Protein AF-A0A5B2Z959-F1 (afdb_monomer_lite)

pLDDT: mean 81.0, std 11.07, range [46.81, 93.69]

Radius of gyration: 18.74 Å; chains: 1; bounding box: 35×23×64 Å

Sequence (118 aa):
MLNGLTWALPFVFIPFFHKYYPFLLLTGLSLGNISTFIFLKKYSKIYSIEQVITGSLVLSSLFFILIYYNYTDNYELILFLTRVMISISYGIGGLVGYFKNSDLTTSSGLHTERNKLS

Structure (mmCIF, N/CA/C/O backbone):
data_AF-A0A5B2Z959-F1
#
_entry.id   AF-A0A5B2Z959-F1
#
loop_
_atom_site.group_PDB
_atom_site.id
_atom_site.type_symbol
_atom_site.label_atom_id
_atom_site.label_alt_id
_atom_site.label_comp_id
_atom_site.label_asym_id
_atom_site.label_entity_id
_atom_site.label_seq_id
_atom_site.pdbx_PDB_ins_code
_atom_site.Cartn_x
_atom_site.Cartn_y
_atom_site.Cartn_z
_atom_site.occupancy
_atom_site.B_iso_or_equiv
_atom_site.auth_seq_id
_atom_site.auth_comp_id
_atom_site.auth_asym_id
_atom_site.auth_atom_id
_atom_site.pdbx_PDB_model_num
ATOM 1 N N . MET A 1 1 ? -17.799 -9.433 0.531 1.00 46.81 1 MET A N 1
ATOM 2 C CA . MET A 1 1 ? -17.321 -9.601 -0.861 1.00 46.81 1 MET A CA 1
ATOM 3 C C . MET A 1 1 ? -16.496 -8.415 -1.358 1.00 46.81 1 MET A C 1
ATOM 5 O O . MET A 1 1 ? -15.386 -8.663 -1.801 1.00 46.81 1 MET A O 1
ATOM 9 N N . LEU A 1 2 ? -16.944 -7.154 -1.217 1.00 58.31 2 LEU A N 1
ATOM 10 C CA . LEU A 1 2 ? -16.179 -5.987 -1.708 1.00 58.31 2 LEU A CA 1
ATOM 11 C C . LEU A 1 2 ? -14.726 -5.923 -1.203 1.00 58.31 2 LEU A C 1
ATOM 13 O O . LEU A 1 2 ? -13.833 -5.680 -2.004 1.00 58.31 2 LEU A O 1
ATOM 17 N N . ASN A 1 3 ? -14.501 -6.200 0.090 1.00 61.66 3 ASN A N 1
ATOM 18 C CA . ASN A 1 3 ? -13.185 -6.090 0.729 1.00 61.66 3 ASN A CA 1
ATOM 19 C C . ASN A 1 3 ? -12.159 -7.091 0.169 1.00 61.66 3 ASN A C 1
ATOM 21 O O . ASN A 1 3 ? -11.001 -6.754 -0.023 1.00 61.66 3 ASN A O 1
ATOM 25 N N . GLY A 1 4 ? -12.616 -8.310 -0.145 1.00 59.44 4 GLY A N 1
ATOM 26 C CA . GLY A 1 4 ? -11.788 -9.375 -0.711 1.00 59.44 4 GLY A CA 1
ATOM 27 C C . GLY A 1 4 ? -11.409 -9.132 -2.173 1.00 59.44 4 GLY A C 1
ATOM 28 O O . GLY A 1 4 ? -10.345 -9.546 -2.612 1.00 59.44 4 GLY A O 1
ATOM 29 N N . LEU A 1 5 ? -12.256 -8.419 -2.916 1.00 64.69 5 LEU A N 1
ATOM 30 C CA . LEU A 1 5 ? -11.993 -8.097 -4.313 1.00 64.69 5 LEU A CA 1
ATOM 31 C C . LEU A 1 5 ? -11.043 -6.899 -4.439 1.00 64.69 5 LEU A C 1
ATOM 33 O O . LEU A 1 5 ? -10.137 -6.931 -5.254 1.00 64.69 5 LEU A O 1
ATOM 37 N N . THR A 1 6 ? -11.191 -5.869 -3.602 1.00 69.31 6 THR A N 1
ATOM 38 C CA . THR A 1 6 ? -10.409 -4.619 -3.714 1.00 69.31 6 THR A CA 1
ATOM 39 C C . THR A 1 6 ? -8.917 -4.791 -3.445 1.00 69.31 6 THR A C 1
ATOM 41 O O . THR A 1 6 ? -8.118 -4.107 -4.076 1.00 69.31 6 THR A O 1
ATOM 44 N N . TRP A 1 7 ? -8.529 -5.706 -2.554 1.00 69.8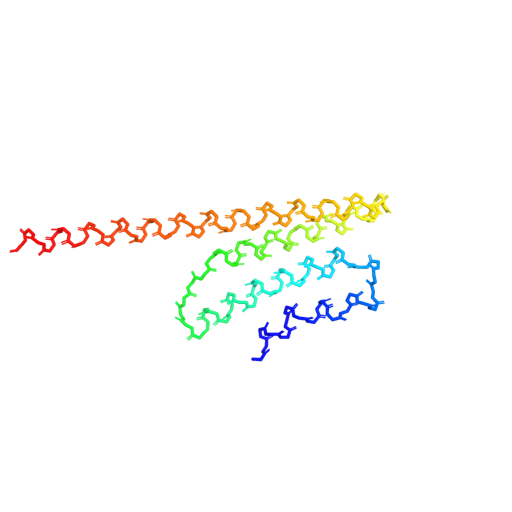1 7 TRP A N 1
ATOM 45 C CA . TRP A 1 7 ? -7.115 -6.024 -2.329 1.00 69.81 7 TRP A CA 1
ATOM 46 C C . TRP A 1 7 ? -6.584 -7.104 -3.282 1.00 69.81 7 TRP A C 1
ATOM 48 O O . TRP A 1 7 ? -5.427 -7.025 -3.669 1.00 69.81 7 TRP A O 1
ATOM 58 N N . ALA A 1 8 ? -7.400 -8.081 -3.705 1.00 76.06 8 ALA A N 1
ATOM 59 C CA . ALA A 1 8 ? -6.945 -9.186 -4.555 1.00 76.06 8 ALA A CA 1
ATOM 60 C C . ALA A 1 8 ? -6.855 -8.812 -6.041 1.00 76.06 8 ALA A C 1
ATOM 62 O O . ALA A 1 8 ? -6.007 -9.347 -6.752 1.00 76.06 8 ALA A O 1
ATOM 63 N N . LEU A 1 9 ? -7.694 -7.882 -6.515 1.00 79.75 9 LEU A N 1
ATOM 64 C CA . LEU A 1 9 ? -7.743 -7.488 -7.926 1.00 79.75 9 LEU A CA 1
ATOM 65 C C . LEU A 1 9 ? -6.372 -7.014 -8.447 1.00 79.75 9 LEU A C 1
ATOM 67 O O . LEU A 1 9 ? -5.932 -7.530 -9.472 1.00 79.75 9 LEU A O 1
ATOM 71 N N . PRO A 1 10 ? -5.641 -6.116 -7.755 1.00 79.06 10 PRO A N 1
ATOM 72 C CA . PRO A 1 10 ? -4.332 -5.664 -8.226 1.00 79.06 10 PRO A CA 1
ATOM 73 C C . PRO A 1 10 ? -3.286 -6.787 -8.251 1.00 79.06 10 PRO A C 1
ATOM 75 O O . PRO A 1 10 ? -2.454 -6.816 -9.154 1.00 79.06 10 PRO A O 1
ATOM 78 N N . PHE A 1 11 ? -3.359 -7.752 -7.325 1.00 79.25 11 PHE A N 1
ATOM 79 C CA . PHE A 1 11 ? -2.451 -8.906 -7.303 1.00 79.25 11 PHE A CA 1
ATOM 80 C C . PHE A 1 11 ? -2.730 -9.903 -8.435 1.00 79.25 11 PHE A C 1
ATOM 82 O O . PHE A 1 11 ? -1.793 -10.473 -8.986 1.00 79.25 11 PHE A O 1
ATOM 89 N N . VAL A 1 12 ? -3.994 -10.075 -8.837 1.00 83.25 12 VAL A N 1
ATOM 90 C CA . VAL A 1 12 ? -4.378 -10.931 -9.977 1.00 83.25 12 VAL A CA 1
ATOM 91 C C . VAL A 1 12 ? -3.803 -10.404 -11.294 1.00 83.25 12 VAL A C 1
ATOM 93 O O . VAL A 1 12 ? -3.492 -11.191 -12.184 1.00 83.25 12 VAL A O 1
ATOM 96 N N . PHE A 1 13 ? -3.609 -9.089 -11.418 1.00 81.06 13 PHE A N 1
ATOM 97 C CA . PHE A 1 13 ? -3.030 -8.478 -12.617 1.00 81.06 13 PHE A CA 1
ATOM 98 C C . PHE A 1 13 ? -1.502 -8.591 -12.708 1.00 81.06 13 PHE A C 1
ATOM 100 O O . PHE A 1 13 ? -0.956 -8.442 -13.799 1.00 81.06 13 PHE A O 1
ATOM 107 N N . ILE A 1 14 ? -0.801 -8.903 -11.614 1.00 81.12 14 ILE A N 1
ATOM 108 C CA . ILE A 1 14 ? 0.666 -9.040 -11.593 1.00 81.12 14 ILE A CA 1
ATOM 109 C C . ILE A 1 14 ? 1.212 -10.028 -12.639 1.00 81.12 14 ILE A C 1
ATOM 111 O O . ILE A 1 14 ? 2.107 -9.621 -13.382 1.00 81.12 14 ILE A O 1
ATOM 115 N N . PRO A 1 15 ? 0.708 -11.275 -12.760 1.00 79.62 15 PRO A N 1
ATOM 116 C CA . PRO A 1 15 ? 1.218 -12.226 -13.755 1.00 79.62 15 PRO A CA 1
ATOM 117 C C . PRO A 1 15 ? 0.997 -11.778 -15.207 1.00 79.62 15 PRO A C 1
ATOM 119 O O . PRO A 1 15 ? 1.670 -12.267 -16.110 1.00 79.62 15 PRO A O 1
ATOM 122 N N . PHE A 1 16 ? 0.077 -10.842 -15.450 1.00 82.81 16 PHE A N 1
ATOM 123 C CA . PHE A 1 16 ? -0.170 -10.284 -16.781 1.00 82.81 16 PHE A CA 1
ATOM 124 C C . PHE A 1 16 ? 0.665 -9.021 -17.045 1.00 82.81 16 PHE A C 1
ATOM 126 O O . PHE A 1 16 ? 1.014 -8.735 -18.187 1.00 82.81 16 PHE A O 1
ATOM 133 N N . PHE A 1 17 ? 1.027 -8.280 -15.994 1.00 81.50 17 PHE A N 1
ATOM 134 C CA . PHE A 1 17 ? 1.636 -6.952 -16.073 1.00 81.50 17 PHE A CA 1
ATOM 135 C C . PHE A 1 17 ? 2.870 -6.822 -15.169 1.00 81.50 17 PHE A C 1
ATOM 137 O O . PHE A 1 17 ? 2.934 -5.963 -14.289 1.00 81.50 17 PHE A O 1
ATOM 144 N N . HIS A 1 18 ? 3.894 -7.640 -15.429 1.00 77.69 18 HIS A N 1
ATOM 145 C CA . HIS A 1 18 ? 5.134 -7.687 -14.640 1.00 77.69 18 HIS A CA 1
ATOM 146 C C . HIS A 1 18 ? 5.810 -6.317 -14.453 1.00 77.69 18 HIS A C 1
ATOM 148 O O . HIS A 1 18 ? 6.274 -6.007 -13.360 1.00 77.69 18 HIS A O 1
ATOM 154 N N . LYS A 1 19 ? 5.813 -5.462 -15.487 1.00 80.94 19 LYS A N 1
ATOM 155 C CA . LYS A 1 19 ? 6.398 -4.107 -15.435 1.00 80.94 19 LYS A CA 1
ATOM 156 C C . LYS A 1 19 ? 5.697 -3.190 -14.424 1.00 80.94 19 LYS A C 1
ATOM 158 O O . LYS A 1 19 ? 6.316 -2.284 -13.876 1.00 80.94 19 LYS A O 1
ATOM 163 N N . TYR A 1 20 ? 4.415 -3.428 -14.156 1.00 83.31 20 TYR A N 1
ATOM 164 C CA . TYR A 1 20 ? 3.619 -2.608 -13.245 1.00 83.31 20 TYR A CA 1
ATOM 165 C C . TYR A 1 20 ? 3.561 -3.166 -11.823 1.00 83.31 20 TYR A C 1
ATOM 167 O O . TYR A 1 20 ? 2.834 -2.628 -10.991 1.00 83.31 20 TYR A O 1
ATOM 175 N N . TYR A 1 21 ? 4.349 -4.202 -11.521 1.00 86.19 21 TYR A N 1
ATOM 176 C CA . TYR A 1 21 ? 4.417 -4.827 -10.203 1.00 86.19 21 TYR A CA 1
ATOM 177 C C . TYR A 1 21 ? 4.489 -3.831 -9.029 1.00 86.19 21 TYR A C 1
ATOM 179 O O . TYR A 1 21 ? 3.620 -3.916 -8.161 1.00 86.19 21 TYR A O 1
ATOM 187 N N . PRO A 1 22 ? 5.441 -2.870 -8.968 1.00 85.88 22 PRO A N 1
ATOM 188 C CA . PRO A 1 22 ? 5.536 -1.962 -7.822 1.00 85.88 22 PRO A CA 1
ATOM 189 C C . PRO A 1 22 ? 4.273 -1.109 -7.643 1.00 85.88 22 PRO A C 1
ATOM 191 O O . PRO A 1 22 ? 3.815 -0.914 -6.519 1.00 85.88 22 PRO A O 1
ATOM 194 N N . PHE A 1 23 ? 3.659 -0.672 -8.744 1.00 88.12 23 PHE A N 1
ATOM 195 C CA . PHE A 1 23 ? 2.435 0.128 -8.719 1.00 88.12 23 PHE A CA 1
ATOM 196 C C . PHE A 1 23 ? 1.226 -0.697 -8.288 1.00 88.12 23 PHE A C 1
ATOM 198 O O . PHE A 1 23 ? 0.511 -0.295 -7.377 1.00 88.12 23 PHE A O 1
ATOM 205 N N . LEU A 1 24 ? 1.030 -1.876 -8.887 1.00 87.44 24 LEU A N 1
ATOM 206 C CA . LEU A 1 24 ? -0.053 -2.795 -8.529 1.00 87.44 24 LEU A CA 1
ATOM 207 C C . LEU A 1 24 ? 0.030 -3.207 -7.058 1.00 87.44 24 LEU A C 1
ATOM 209 O O . LEU A 1 24 ? -0.994 -3.290 -6.381 1.00 87.44 24 LEU A O 1
ATOM 213 N N . LEU A 1 25 ? 1.246 -3.401 -6.550 1.00 88.94 25 LEU A N 1
ATOM 214 C CA . LEU A 1 25 ? 1.497 -3.759 -5.162 1.00 88.94 25 LEU A CA 1
ATOM 215 C C . LEU A 1 25 ? 1.140 -2.610 -4.205 1.00 88.94 25 LEU A C 1
ATOM 217 O O . LEU A 1 25 ? 0.400 -2.826 -3.247 1.00 88.94 25 LEU A O 1
ATOM 221 N N . LEU A 1 26 ? 1.586 -1.380 -4.481 1.00 88.38 26 LEU A N 1
ATOM 222 C CA . LEU A 1 26 ? 1.217 -0.189 -3.699 1.00 88.38 26 LEU A CA 1
ATOM 223 C C . LEU A 1 26 ? -0.295 0.080 -3.741 1.00 88.38 26 LEU A C 1
ATOM 225 O O . LEU A 1 26 ? -0.914 0.343 -2.709 1.00 88.38 26 LEU A O 1
ATOM 229 N N . THR A 1 27 ? -0.907 -0.031 -4.920 1.00 89.19 27 THR A N 1
ATOM 230 C CA . THR A 1 27 ? -2.350 0.140 -5.111 1.00 89.19 27 THR A CA 1
ATOM 231 C C . THR A 1 27 ? -3.141 -0.908 -4.331 1.00 89.19 27 THR A C 1
ATOM 233 O O . THR A 1 27 ? -4.067 -0.544 -3.609 1.00 89.19 27 THR A O 1
ATOM 236 N N . GLY A 1 28 ? -2.759 -2.186 -4.413 1.00 88.31 28 GLY A N 1
ATOM 237 C CA . GLY A 1 28 ? -3.404 -3.275 -3.674 1.00 88.31 28 GLY A CA 1
ATOM 238 C C . GLY A 1 28 ? -3.301 -3.117 -2.162 1.00 88.31 28 GLY A C 1
ATOM 239 O O . GLY A 1 28 ? -4.307 -3.253 -1.467 1.00 88.31 28 GLY A O 1
ATOM 240 N N . LEU A 1 29 ? -2.122 -2.755 -1.651 1.00 89.44 29 LEU A N 1
ATOM 241 C CA . LEU A 1 29 ? -1.921 -2.509 -0.219 1.00 89.44 29 LEU A CA 1
ATOM 242 C C . LEU A 1 29 ? -2.734 -1.307 0.277 1.00 89.44 29 LEU A C 1
ATOM 244 O O . LEU A 1 29 ? -3.396 -1.393 1.312 1.00 89.44 29 LEU A O 1
ATOM 248 N N . SER A 1 30 ? -2.732 -0.196 -0.463 1.00 89.81 30 SER A N 1
ATOM 249 C CA . SER A 1 30 ? -3.500 0.991 -0.078 1.00 89.81 30 SER A CA 1
ATOM 250 C C . SER A 1 30 ? -5.009 0.725 -0.094 1.00 89.81 30 SER A C 1
ATOM 252 O O . SER A 1 30 ? -5.680 0.929 0.922 1.00 89.81 30 SER A O 1
ATOM 254 N N . LEU A 1 31 ? -5.540 0.202 -1.207 1.00 87.81 31 LEU A N 1
ATOM 255 C CA . LEU A 1 31 ? -6.961 -0.133 -1.342 1.00 87.81 31 LEU A CA 1
ATOM 256 C C . LEU A 1 31 ? -7.394 -1.178 -0.316 1.00 87.81 31 LEU A C 1
ATOM 258 O O . LEU A 1 31 ? -8.471 -1.041 0.261 1.00 87.81 31 LEU A O 1
ATOM 262 N N . GLY A 1 32 ? -6.563 -2.188 -0.055 1.00 87.88 32 GLY A N 1
ATOM 263 C CA . GLY A 1 32 ? -6.839 -3.217 0.940 1.00 87.88 3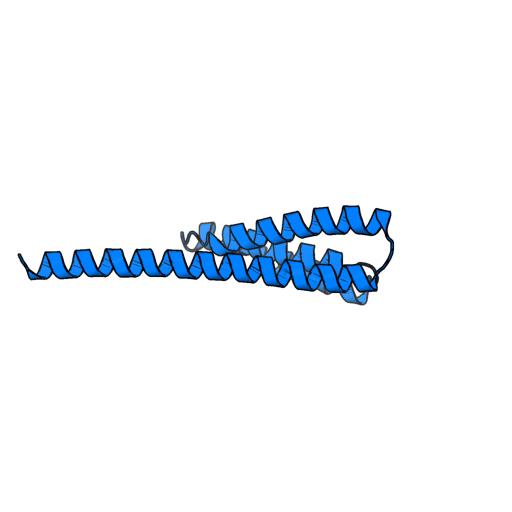2 GLY A CA 1
ATOM 264 C C . GLY A 1 32 ? -6.970 -2.653 2.353 1.00 87.88 32 GLY A C 1
ATOM 265 O O . GLY A 1 32 ? -7.946 -2.959 3.042 1.00 87.88 32 GLY A O 1
ATOM 266 N N . ASN A 1 33 ? -6.054 -1.775 2.768 1.00 88.56 33 ASN A N 1
ATOM 267 C CA . ASN A 1 33 ? -6.098 -1.159 4.097 1.00 88.56 33 ASN A CA 1
ATOM 268 C C . ASN A 1 33 ? -7.290 -0.194 4.241 1.00 88.56 33 ASN A C 1
ATOM 270 O O . ASN A 1 33 ? -8.024 -0.248 5.230 1.00 88.56 33 ASN A O 1
ATOM 274 N N . ILE A 1 34 ? -7.553 0.643 3.230 1.00 85.81 34 ILE A N 1
ATOM 275 C CA . ILE A 1 34 ? -8.695 1.576 3.235 1.00 85.81 34 ILE A CA 1
ATOM 276 C C . ILE A 1 34 ? -10.021 0.810 3.226 1.00 85.81 34 ILE A C 1
ATOM 278 O O . ILE A 1 34 ? -10.932 1.118 3.999 1.00 85.81 34 ILE A O 1
ATOM 282 N N . SER A 1 35 ? -10.141 -0.215 2.384 1.00 84.56 35 SER A N 1
ATOM 283 C CA . SER A 1 35 ? -11.348 -1.034 2.319 1.00 84.56 35 SER A CA 1
ATOM 284 C C . SER A 1 35 ? -11.563 -1.812 3.621 1.00 84.56 35 SER A C 1
ATOM 286 O O . SER A 1 35 ? -12.694 -1.893 4.108 1.00 84.56 35 SER A O 1
ATOM 288 N N . THR A 1 36 ? -10.490 -2.297 4.255 1.00 85.50 36 THR A N 1
ATOM 289 C CA . THR A 1 36 ? -10.561 -2.951 5.569 1.00 85.50 36 THR A CA 1
ATOM 290 C C . THR A 1 36 ? -11.0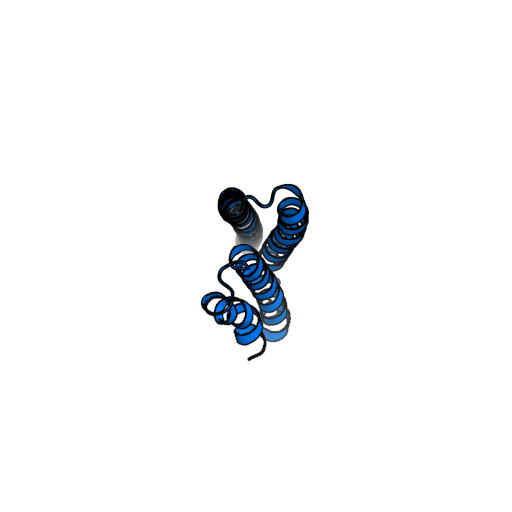34 -1.988 6.644 1.00 85.50 36 THR A C 1
ATOM 292 O O . THR A 1 36 ? -11.907 -2.347 7.432 1.00 85.50 36 THR A O 1
ATOM 295 N N . PHE A 1 37 ? -10.563 -0.740 6.638 1.00 84.75 37 PHE A N 1
ATOM 296 C CA . PHE A 1 37 ? -11.103 0.285 7.526 1.00 84.75 37 PHE A CA 1
ATOM 297 C C . PHE A 1 37 ? -12.602 0.517 7.306 1.00 84.75 37 PHE A C 1
ATOM 299 O O . PHE A 1 37 ? -13.367 0.516 8.270 1.00 84.75 37 PHE A O 1
ATOM 306 N N . ILE A 1 38 ? -13.046 0.686 6.054 1.00 81.94 38 ILE A N 1
ATOM 307 C CA . ILE A 1 38 ? -14.470 0.884 5.735 1.00 81.94 38 ILE A CA 1
ATOM 308 C C . ILE A 1 38 ? -15.291 -0.318 6.214 1.00 81.94 38 ILE A C 1
ATOM 310 O O . ILE A 1 38 ? -16.371 -0.143 6.780 1.00 81.94 38 ILE A O 1
ATOM 314 N N . PHE A 1 39 ? -14.773 -1.531 6.026 1.00 83.44 39 PHE A N 1
ATOM 315 C CA . PHE A 1 39 ? -15.408 -2.763 6.473 1.00 83.44 39 PHE A CA 1
ATOM 316 C C . PHE A 1 39 ? -15.522 -2.822 8.003 1.00 83.44 39 PHE A C 1
ATOM 318 O O . PHE A 1 39 ? -16.626 -2.967 8.523 1.00 83.44 39 PHE A O 1
ATOM 325 N N . LEU A 1 40 ? -14.423 -2.636 8.736 1.00 82.62 40 LEU A N 1
ATOM 326 C CA . LEU A 1 40 ? -14.412 -2.664 10.204 1.00 82.62 40 LEU A CA 1
ATOM 327 C C . LEU A 1 40 ? -15.296 -1.567 10.809 1.00 82.62 40 LEU A C 1
ATOM 329 O O . LEU A 1 40 ? -16.064 -1.826 11.740 1.00 82.62 40 LEU A O 1
ATOM 333 N N . LYS A 1 41 ? -15.268 -0.367 10.221 1.00 81.06 41 LYS A N 1
ATOM 334 C CA . LYS A 1 41 ? -16.132 0.747 10.621 1.00 81.06 41 LYS A CA 1
ATOM 335 C C . LYS A 1 41 ? -17.608 0.415 10.405 1.00 81.06 41 LYS A C 1
ATOM 337 O O . LYS A 1 41 ? -18.425 0.684 11.282 1.00 81.06 41 LYS A O 1
ATOM 342 N N . LYS A 1 42 ? -17.957 -0.162 9.249 1.00 79.00 42 LYS A N 1
ATOM 343 C CA . LYS A 1 42 ? -19.349 -0.443 8.865 1.00 79.00 42 LYS A CA 1
ATOM 344 C C . LYS A 1 42 ? -19.947 -1.638 9.607 1.00 79.00 42 LYS A C 1
ATOM 346 O O . LYS A 1 42 ? -21.109 -1.567 9.992 1.00 79.00 42 LYS A O 1
ATOM 351 N N . TYR A 1 43 ? -19.184 -2.714 9.791 1.00 77.38 43 TYR A N 1
ATOM 352 C CA . TYR A 1 43 ? -19.706 -3.976 10.329 1.00 77.38 43 TYR A CA 1
ATOM 353 C C . TYR A 1 43 ? -19.435 -4.172 11.821 1.00 77.38 43 TYR A C 1
ATOM 355 O O . TYR A 1 43 ? -20.255 -4.781 12.499 1.00 77.38 43 TYR A O 1
ATOM 363 N N . SER A 1 44 ? -18.333 -3.640 12.354 1.00 70.75 44 SER A N 1
ATOM 364 C CA . SER A 1 44 ? -17.925 -3.894 13.744 1.00 70.75 44 SER A CA 1
ATOM 365 C C . SER A 1 44 ? -17.939 -2.645 14.627 1.00 70.75 44 SER A C 1
ATOM 367 O O . SER A 1 44 ? -17.686 -2.759 15.820 1.00 70.75 44 SER A O 1
ATOM 369 N N . LYS A 1 45 ? -18.219 -1.450 14.074 1.00 70.44 45 LYS A N 1
ATOM 370 C CA . LYS A 1 45 ? -18.065 -0.143 14.756 1.00 70.44 45 LYS A CA 1
ATOM 371 C C . LYS A 1 45 ? -16.664 0.066 15.366 1.00 70.44 45 LYS A C 1
ATOM 373 O O . LYS A 1 45 ? -16.483 0.925 16.226 1.00 70.44 45 LYS A O 1
ATOM 378 N N . ILE A 1 46 ? -15.667 -0.694 14.904 1.00 74.12 46 ILE A N 1
ATOM 379 C CA . ILE A 1 46 ? -14.276 -0.582 15.342 1.00 74.12 46 ILE A CA 1
ATOM 380 C C . ILE A 1 46 ? -13.590 0.445 14.449 1.00 74.12 46 ILE A C 1
ATOM 382 O O . ILE A 1 46 ? -13.561 0.319 13.224 1.00 74.12 46 ILE A O 1
ATOM 386 N N . TYR A 1 47 ? -13.029 1.474 15.076 1.00 75.38 47 TYR A N 1
ATOM 387 C CA . TYR A 1 47 ? -12.258 2.501 14.388 1.00 75.38 47 TYR A CA 1
ATOM 388 C C . TYR A 1 47 ? -10.788 2.089 14.330 1.00 75.38 47 TYR A C 1
ATOM 390 O O . TYR A 1 47 ? -10.010 2.452 15.209 1.00 75.38 47 TYR A O 1
ATOM 398 N N . SER A 1 48 ? -10.400 1.344 13.300 1.00 78.44 48 SER A N 1
ATOM 399 C CA . SER A 1 48 ? -8.996 0.989 13.050 1.00 78.44 48 SER A CA 1
ATOM 400 C C . SER A 1 48 ? -8.263 2.128 12.347 1.00 78.44 48 SER A C 1
ATOM 402 O O . SER A 1 48 ? -8.131 2.150 11.123 1.00 78.44 48 SER A O 1
ATOM 404 N N . ILE A 1 49 ? -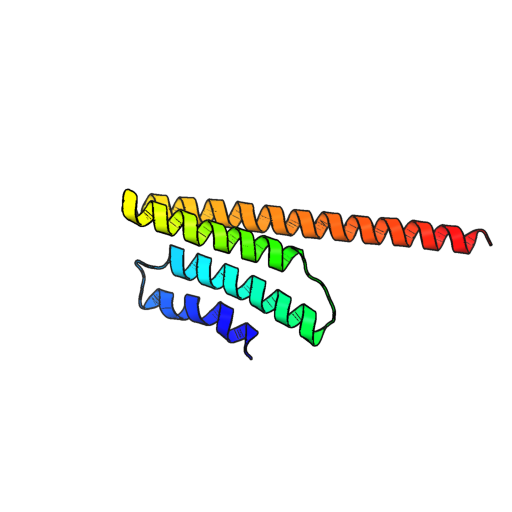7.833 3.119 13.128 1.00 82.19 49 ILE A N 1
ATOM 405 C CA . ILE A 1 49 ? -7.128 4.298 12.612 1.00 82.19 49 ILE A CA 1
ATOM 406 C C . ILE A 1 49 ? -5.776 3.922 11.997 1.00 82.19 49 ILE A C 1
ATOM 408 O O . ILE A 1 49 ? -5.353 4.539 11.024 1.00 82.19 49 ILE A O 1
ATOM 412 N N . GLU A 1 50 ? -5.160 2.847 12.493 1.00 87.06 50 GLU A N 1
ATOM 413 C CA . GLU A 1 50 ? -3.937 2.260 11.959 1.00 87.06 50 GLU A CA 1
ATOM 414 C C . GLU A 1 50 ? -4.077 1.899 10.474 1.00 87.06 50 GLU A C 1
ATOM 416 O O . GLU A 1 50 ? -3.222 2.256 9.669 1.00 87.06 50 GLU A O 1
ATOM 421 N N . GLN A 1 51 ? -5.209 1.307 10.080 1.00 87.56 51 GLN A N 1
ATOM 422 C CA . GLN A 1 51 ? -5.467 0.902 8.695 1.00 87.56 51 GLN A CA 1
ATOM 423 C C . GLN A 1 51 ? -5.600 2.114 7.763 1.00 87.56 51 GLN A C 1
ATOM 425 O O . GLN A 1 51 ? -5.087 2.106 6.645 1.00 87.56 51 GLN A O 1
ATOM 430 N N . VAL A 1 52 ? -6.236 3.195 8.226 1.00 88.25 52 VAL A N 1
ATOM 431 C CA . VAL A 1 52 ? -6.367 4.436 7.439 1.00 88.25 52 VAL A CA 1
ATOM 432 C C . VAL A 1 52 ? -5.025 5.126 7.277 1.00 88.25 52 VAL A C 1
ATOM 434 O O . VAL A 1 52 ? -4.709 5.579 6.177 1.00 88.25 52 VAL A O 1
ATOM 437 N N . ILE A 1 53 ? -4.234 5.195 8.348 1.00 89.62 53 ILE A N 1
ATOM 438 C CA . ILE A 1 53 ? -2.922 5.843 8.331 1.00 89.62 53 ILE A CA 1
ATOM 439 C C . ILE A 1 53 ? -1.984 5.076 7.403 1.00 89.62 53 ILE A C 1
ATOM 441 O O . ILE A 1 53 ? -1.425 5.675 6.486 1.00 89.62 53 ILE A O 1
ATOM 445 N N . THR A 1 54 ? -1.873 3.752 7.555 1.00 91.69 54 THR A N 1
ATOM 446 C CA . THR A 1 54 ? -1.058 2.933 6.647 1.00 91.69 54 THR A CA 1
ATOM 447 C C . THR A 1 54 ? -1.559 3.035 5.215 1.00 91.69 54 THR A C 1
ATOM 449 O O . THR A 1 54 ? -0.762 3.263 4.310 1.00 91.69 54 THR A O 1
ATOM 452 N N . GLY A 1 55 ? -2.870 2.912 4.987 1.00 90.31 55 GLY A N 1
ATOM 453 C CA . GLY A 1 55 ? -3.464 3.021 3.654 1.00 90.31 55 GLY A CA 1
ATOM 454 C C . GLY A 1 55 ? -3.158 4.355 2.970 1.00 90.31 55 GLY A C 1
ATOM 455 O O . GLY A 1 55 ? -2.795 4.364 1.794 1.00 90.31 55 GLY A O 1
ATOM 456 N N . SER A 1 56 ? -3.230 5.460 3.715 1.00 90.12 56 SER A N 1
ATOM 457 C CA . SER A 1 56 ? -2.936 6.814 3.225 1.00 90.12 56 SER A CA 1
ATOM 458 C C . SER A 1 56 ? -1.446 7.031 2.954 1.00 90.12 56 SER A C 1
ATOM 460 O O . SER A 1 56 ? -1.091 7.622 1.937 1.00 90.12 56 SER A O 1
ATOM 462 N N . LEU A 1 57 ? -0.561 6.519 3.815 1.00 92.12 57 LEU A N 1
ATOM 463 C CA . LEU A 1 57 ? 0.891 6.600 3.610 1.00 92.12 57 LEU A CA 1
ATOM 464 C C . LEU A 1 57 ? 1.335 5.794 2.388 1.00 92.12 57 LEU A C 1
ATOM 466 O O . LEU A 1 57 ? 2.101 6.292 1.560 1.00 92.12 57 LEU A O 1
ATOM 470 N N . VAL A 1 58 ? 0.801 4.582 2.225 1.00 92.38 58 VAL A N 1
ATOM 471 C CA . VAL A 1 58 ? 1.052 3.754 1.040 1.00 92.38 58 VAL A CA 1
ATOM 472 C C . VAL A 1 58 ? 0.495 4.431 -0.216 1.00 92.38 58 VAL A C 1
ATOM 474 O O . VAL A 1 58 ? 1.157 4.424 -1.252 1.00 92.38 58 VAL A O 1
ATOM 477 N N . LEU A 1 59 ? -0.672 5.081 -0.130 1.00 91.69 59 LEU A N 1
ATOM 478 C CA . LEU A 1 59 ? -1.235 5.840 -1.250 1.00 91.69 59 LEU A CA 1
ATOM 479 C C . LEU A 1 59 ? -0.349 7.028 -1.640 1.00 91.69 59 LEU A C 1
ATOM 481 O O . LEU A 1 59 ? -0.088 7.242 -2.816 1.00 91.69 59 LEU A O 1
ATOM 485 N N . SER A 1 60 ? 0.149 7.784 -0.662 1.00 92.31 60 SER A N 1
ATOM 486 C CA . SER A 1 60 ? 1.090 8.884 -0.906 1.00 92.31 60 SER A CA 1
ATOM 487 C C . SER A 1 60 ? 2.382 8.378 -1.559 1.00 92.31 60 SER A C 1
ATOM 489 O O . SER A 1 60 ? 2.871 8.948 -2.535 1.00 92.31 60 SER A O 1
ATOM 491 N N . SER A 1 61 ? 2.876 7.230 -1.088 1.00 90.44 61 SER A N 1
ATOM 492 C CA . SER A 1 61 ? 4.049 6.554 -1.651 1.00 90.44 61 SER A CA 1
ATOM 493 C C . SER A 1 61 ? 3.833 6.148 -3.112 1.00 90.44 61 SER A C 1
ATOM 495 O O . SER A 1 61 ? 4.737 6.317 -3.926 1.00 90.44 61 SER A O 1
ATOM 497 N N . LEU A 1 62 ? 2.630 5.682 -3.475 1.00 91.06 62 LEU A N 1
ATOM 498 C CA . LEU A 1 62 ? 2.254 5.400 -4.866 1.00 91.06 62 LEU A CA 1
ATOM 499 C C . LEU A 1 62 ? 2.440 6.633 -5.757 1.00 91.06 62 LEU A C 1
ATOM 501 O O . LEU A 1 62 ? 3.092 6.536 -6.794 1.00 91.06 62 LEU A O 1
ATOM 505 N N . PHE A 1 63 ? 1.899 7.786 -5.354 1.00 89.56 63 PHE A N 1
ATOM 506 C CA . PHE A 1 63 ? 2.030 9.023 -6.130 1.00 89.56 63 PHE A CA 1
ATOM 507 C C . PHE A 1 63 ? 3.490 9.457 -6.272 1.00 89.56 63 PHE A C 1
ATOM 509 O O . PHE A 1 63 ? 3.921 9.807 -7.370 1.00 89.56 63 PHE A O 1
ATOM 516 N N . PHE A 1 64 ? 4.265 9.381 -5.188 1.00 89.12 64 PHE A N 1
ATOM 517 C CA . PHE A 1 64 ? 5.688 9.718 -5.210 1.00 89.12 64 PHE A CA 1
ATOM 518 C C . PHE A 1 64 ? 6.470 8.827 -6.183 1.00 89.12 64 PHE A C 1
ATOM 520 O O . PHE A 1 64 ? 7.225 9.318 -7.023 1.00 89.12 64 PHE A O 1
ATOM 527 N N . ILE A 1 65 ? 6.239 7.516 -6.119 1.00 88.81 65 ILE A N 1
ATOM 528 C CA . ILE A 1 65 ? 6.911 6.533 -6.971 1.00 88.81 65 ILE A CA 1
ATOM 529 C C . ILE A 1 65 ? 6.485 6.680 -8.436 1.00 88.81 65 ILE A C 1
ATOM 531 O O . ILE A 1 65 ? 7.316 6.510 -9.323 1.00 88.81 65 ILE A O 1
ATOM 535 N N . LEU A 1 66 ? 5.233 7.055 -8.711 1.00 87.75 66 LEU A N 1
ATOM 536 C CA . LEU A 1 66 ? 4.754 7.327 -10.069 1.00 87.75 66 LEU A CA 1
ATOM 537 C C . LEU A 1 66 ? 5.463 8.532 -10.702 1.00 87.75 66 LEU A C 1
ATOM 539 O O . LEU A 1 66 ? 5.888 8.462 -11.855 1.00 87.75 66 LEU A O 1
ATOM 543 N N . ILE A 1 67 ? 5.626 9.620 -9.945 1.00 87.12 67 ILE A N 1
ATOM 544 C CA . ILE A 1 67 ? 6.368 10.805 -10.401 1.00 87.12 67 ILE A CA 1
ATOM 545 C C . ILE A 1 67 ? 7.835 10.439 -10.646 1.00 87.12 67 ILE A C 1
ATOM 547 O O . ILE A 1 67 ? 8.391 10.777 -11.689 1.00 87.12 67 ILE A O 1
ATOM 551 N N . TYR A 1 68 ? 8.445 9.705 -9.715 1.00 86.38 68 TYR A N 1
ATOM 552 C CA . TYR A 1 68 ? 9.841 9.292 -9.819 1.00 86.38 68 TYR A CA 1
ATOM 553 C C . TYR A 1 68 ? 10.094 8.338 -11.000 1.00 86.38 68 TYR A C 1
ATOM 555 O O . TYR A 1 68 ? 11.095 8.476 -11.705 1.00 86.38 68 TYR A O 1
ATOM 563 N N . TYR A 1 69 ? 9.166 7.412 -11.269 1.00 85.88 69 TYR A N 1
ATOM 564 C CA . TYR A 1 69 ? 9.235 6.494 -12.409 1.00 85.88 69 TYR A CA 1
ATOM 565 C C . TYR A 1 69 ? 9.343 7.236 -13.739 1.00 85.88 69 TYR A C 1
ATOM 567 O O . TYR A 1 69 ? 10.230 6.928 -14.531 1.00 85.88 69 TYR A O 1
ATOM 575 N N . ASN A 1 70 ? 8.516 8.267 -13.940 1.00 84.56 70 ASN A N 1
ATOM 576 C CA . ASN A 1 70 ? 8.552 9.086 -15.154 1.00 84.56 70 ASN A CA 1
ATOM 577 C C . ASN A 1 70 ? 9.874 9.849 -15.344 1.00 84.56 70 ASN A C 1
ATOM 579 O O . ASN A 1 70 ? 10.176 10.254 -16.461 1.00 84.56 70 ASN A O 1
ATOM 583 N N . TYR A 1 71 ? 10.645 10.071 -14.275 1.00 83.88 71 TYR A N 1
ATOM 584 C CA . TYR A 1 71 ? 11.890 10.835 -14.331 1.00 83.88 71 TYR A CA 1
ATOM 585 C C . TYR A 1 71 ? 13.129 9.962 -14.554 1.00 83.88 71 TYR A C 1
ATOM 587 O O . TYR A 1 71 ? 14.059 10.364 -15.245 1.00 83.88 71 TYR A O 1
ATOM 595 N N . THR A 1 72 ? 13.183 8.790 -13.920 1.00 82.12 72 THR A N 1
ATOM 596 C CA . THR A 1 72 ? 14.422 8.005 -13.813 1.00 82.12 72 THR A CA 1
ATOM 597 C C . THR A 1 72 ? 14.386 6.697 -14.608 1.00 82.12 72 THR A C 1
ATOM 599 O O . THR A 1 72 ? 15.454 6.180 -14.921 1.00 82.12 72 THR A O 1
ATOM 602 N N . ASP A 1 73 ? 13.200 6.146 -14.907 1.00 80.44 73 ASP A N 1
ATOM 603 C CA . ASP A 1 73 ? 12.953 4.856 -15.596 1.00 80.44 73 ASP A CA 1
ATOM 604 C C . ASP A 1 73 ? 13.800 3.652 -15.090 1.00 80.44 73 ASP A C 1
ATOM 606 O O . ASP A 1 73 ? 13.826 2.579 -15.690 1.00 80.44 73 ASP A O 1
ATOM 610 N N . ASN A 1 74 ? 14.472 3.786 -13.935 1.00 86.12 74 ASN A N 1
ATOM 611 C CA . ASN A 1 74 ? 15.257 2.727 -13.300 1.00 86.12 74 ASN A CA 1
ATOM 612 C C . ASN A 1 74 ? 14.348 1.832 -12.458 1.00 86.12 74 ASN A C 1
ATOM 614 O O . ASN A 1 74 ? 14.088 2.091 -11.279 1.00 86.12 74 ASN A O 1
ATOM 618 N N . TYR A 1 75 ? 13.894 0.743 -13.070 1.00 85.50 75 TYR A N 1
ATOM 619 C CA . TYR A 1 75 ? 12.962 -0.205 -12.465 1.00 85.50 75 TYR A CA 1
ATOM 620 C C . TYR A 1 75 ? 13.467 -0.843 -11.153 1.00 85.50 75 TYR A C 1
ATOM 622 O O . TYR A 1 75 ? 12.714 -0.927 -10.183 1.00 85.50 75 TYR A O 1
ATOM 630 N N . GLU A 1 76 ? 14.746 -1.229 -11.080 1.00 87.75 76 GLU A N 1
ATOM 631 C CA . GLU A 1 76 ? 15.362 -1.835 -9.882 1.00 87.75 76 GLU A CA 1
ATOM 632 C C . GLU A 1 76 ? 15.310 -0.904 -8.661 1.00 87.75 76 GLU A C 1
ATOM 634 O O . GLU A 1 76 ? 14.915 -1.298 -7.560 1.00 87.75 76 GLU A O 1
ATOM 639 N N . LEU A 1 77 ? 15.645 0.373 -8.866 1.00 87.31 77 LEU A N 1
ATOM 640 C CA . LEU A 1 77 ? 15.626 1.371 -7.800 1.00 87.31 77 LEU A CA 1
ATOM 641 C C . LEU A 1 77 ? 14.194 1.635 -7.324 1.00 87.31 77 LEU A C 1
ATOM 643 O O . LEU A 1 77 ? 13.950 1.795 -6.130 1.00 87.31 77 LEU A O 1
ATOM 647 N N . ILE A 1 78 ? 13.231 1.604 -8.242 1.00 89.75 78 ILE A N 1
ATOM 648 C CA . ILE A 1 78 ? 11.808 1.788 -7.945 1.00 89.75 78 ILE A CA 1
ATOM 649 C C . ILE A 1 78 ? 11.249 0.620 -7.139 1.00 89.75 78 ILE A C 1
ATOM 651 O O . ILE A 1 78 ? 10.506 0.841 -6.179 1.00 89.75 78 ILE A O 1
ATOM 655 N N . LEU A 1 79 ? 11.639 -0.614 -7.461 1.00 89.75 79 LEU A N 1
ATOM 656 C CA . LEU A 1 79 ? 11.306 -1.787 -6.655 1.00 89.75 79 LEU A CA 1
ATOM 657 C C . LEU A 1 79 ? 11.868 -1.676 -5.238 1.00 89.75 79 LEU A C 1
ATOM 659 O O . LEU A 1 79 ? 11.148 -1.937 -4.270 1.00 89.75 79 LEU A O 1
ATOM 663 N N . PHE A 1 80 ? 13.133 -1.276 -5.106 1.00 90.75 80 PHE A N 1
ATOM 664 C CA . PHE A 1 80 ? 13.762 -1.079 -3.804 1.00 90.75 80 PHE A CA 1
ATOM 665 C C . PHE A 1 80 ? 13.045 0.007 -2.993 1.00 90.75 80 PHE A C 1
ATOM 667 O O . PHE A 1 80 ? 12.634 -0.237 -1.857 1.00 90.75 80 PHE A O 1
ATOM 674 N N . LEU A 1 81 ? 12.804 1.172 -3.600 1.00 90.44 81 LEU A N 1
ATOM 675 C CA . LEU A 1 81 ? 12.129 2.297 -2.958 1.00 90.44 81 LEU A CA 1
ATOM 676 C C . LEU A 1 81 ? 10.706 1.932 -2.524 1.00 90.44 81 LEU A C 1
ATOM 678 O O . LEU A 1 81 ? 10.310 2.231 -1.400 1.00 90.44 81 LEU A O 1
ATOM 682 N N . THR A 1 82 ? 9.970 1.204 -3.368 1.00 92.06 82 THR A N 1
ATOM 683 C CA . THR A 1 82 ? 8.636 0.678 -3.046 1.00 92.06 82 THR A CA 1
ATOM 684 C C . THR A 1 82 ? 8.662 -0.139 -1.756 1.00 92.06 82 THR A C 1
ATOM 686 O O . THR A 1 82 ? 7.869 0.110 -0.849 1.00 92.06 82 THR A O 1
ATOM 689 N N . ARG A 1 83 ? 9.603 -1.083 -1.630 1.00 91.44 83 ARG A N 1
ATOM 690 C CA . ARG A 1 83 ? 9.733 -1.934 -0.434 1.00 91.44 83 ARG A CA 1
ATOM 691 C C . ARG A 1 83 ? 10.046 -1.116 0.818 1.00 91.44 83 ARG A C 1
ATOM 693 O O . ARG A 1 83 ? 9.441 -1.355 1.861 1.00 91.44 83 ARG A O 1
ATOM 700 N N . VAL A 1 84 ? 10.940 -0.134 0.708 1.00 93.69 84 VAL A N 1
ATOM 701 C CA . VAL A 1 84 ? 11.295 0.759 1.822 1.00 93.69 84 VAL A CA 1
ATOM 702 C C . VAL A 1 84 ? 10.088 1.588 2.264 1.00 93.69 84 VAL A C 1
ATOM 704 O O . VAL A 1 84 ? 9.762 1.611 3.450 1.00 93.69 84 VAL A O 1
ATOM 707 N N . MET A 1 85 ? 9.371 2.212 1.326 1.00 92.12 85 MET A N 1
ATOM 708 C CA . MET A 1 85 ? 8.201 3.036 1.648 1.00 92.12 85 MET A CA 1
ATOM 709 C C . MET A 1 85 ? 7.065 2.218 2.272 1.00 92.12 85 MET A C 1
ATOM 711 O O . MET A 1 85 ? 6.421 2.677 3.218 1.00 92.12 85 MET A O 1
ATOM 715 N N . ILE A 1 86 ? 6.853 0.984 1.807 1.00 92.06 86 ILE A N 1
ATOM 716 C CA . ILE A 1 86 ? 5.891 0.055 2.416 1.00 92.06 86 ILE A CA 1
ATOM 717 C C . ILE A 1 86 ? 6.315 -0.292 3.841 1.00 92.06 86 ILE A C 1
ATOM 719 O O . ILE A 1 86 ? 5.493 -0.195 4.752 1.00 92.06 86 ILE A O 1
ATOM 723 N N . SER A 1 87 ? 7.587 -0.641 4.052 1.00 93.19 87 SER A N 1
ATOM 724 C CA . SER A 1 87 ? 8.112 -0.967 5.381 1.00 93.19 87 SER A CA 1
ATOM 725 C C . SER A 1 87 ? 7.908 0.183 6.365 1.00 93.19 87 SER A C 1
ATOM 727 O O . SER A 1 87 ? 7.454 -0.039 7.485 1.00 93.19 87 SER A O 1
ATOM 729 N N . ILE A 1 88 ? 8.192 1.418 5.947 1.00 93.19 88 ILE A N 1
ATOM 730 C CA . ILE A 1 88 ? 7.991 2.613 6.776 1.00 93.19 88 ILE A CA 1
ATOM 731 C C . ILE A 1 88 ? 6.499 2.822 7.062 1.00 93.19 88 ILE A C 1
ATOM 733 O O . ILE A 1 88 ? 6.116 3.038 8.209 1.00 93.19 88 ILE A O 1
ATOM 737 N N . SER A 1 89 ? 5.640 2.703 6.047 1.00 92.69 89 SER A N 1
ATOM 738 C CA . SER A 1 89 ? 4.193 2.916 6.191 1.00 92.69 89 SER A CA 1
ATOM 739 C C . SER A 1 89 ? 3.544 1.919 7.155 1.00 92.69 89 SER A C 1
ATOM 741 O O . SER A 1 89 ? 2.731 2.303 8.000 1.00 92.69 89 SER A O 1
ATOM 743 N N . TYR A 1 90 ? 3.907 0.639 7.049 1.00 89.19 90 TYR A N 1
ATOM 744 C CA . TYR A 1 90 ? 3.425 -0.402 7.959 1.00 89.19 90 TYR A CA 1
ATOM 745 C C . TYR A 1 90 ? 4.055 -0.287 9.349 1.00 89.19 90 TYR A C 1
ATOM 747 O O . TYR A 1 90 ? 3.358 -0.503 10.337 1.00 89.19 90 TYR A O 1
ATOM 755 N N . GLY A 1 91 ? 5.324 0.123 9.443 1.00 92.00 91 GLY A N 1
ATOM 756 C CA . GLY A 1 91 ? 5.976 0.417 10.720 1.00 92.00 91 GLY A CA 1
ATOM 757 C C . GLY A 1 91 ? 5.265 1.533 11.489 1.00 92.00 91 GLY A C 1
ATOM 758 O O . GLY A 1 91 ? 4.913 1.351 12.653 1.00 92.00 91 GLY A O 1
ATOM 759 N N . ILE A 1 92 ? 4.974 2.657 10.826 1.00 92.06 92 ILE A N 1
ATOM 760 C CA . ILE A 1 92 ? 4.246 3.787 11.427 1.00 92.06 92 ILE A CA 1
ATOM 761 C C . ILE A 1 92 ? 2.825 3.371 11.813 1.00 92.06 92 ILE A C 1
ATOM 763 O O . ILE A 1 92 ? 2.392 3.639 12.931 1.00 92.06 92 ILE A O 1
ATOM 767 N N . GLY A 1 93 ? 2.100 2.688 10.925 1.00 88.25 93 GLY A N 1
ATOM 768 C CA . GLY A 1 93 ? 0.746 2.223 11.227 1.00 88.25 93 GLY A CA 1
ATOM 769 C C . GLY A 1 93 ? 0.679 1.277 12.420 1.00 88.25 93 GLY A C 1
ATOM 770 O O . GLY A 1 93 ? -0.175 1.441 13.291 1.00 88.25 93 GLY A O 1
ATOM 771 N N . GLY A 1 94 ? 1.611 0.324 12.493 1.00 87.31 94 GLY A N 1
ATOM 772 C CA . GLY A 1 94 ? 1.732 -0.593 13.623 1.00 87.31 94 GLY A CA 1
ATOM 773 C C . GLY A 1 94 ? 2.046 0.137 14.927 1.00 87.31 94 GLY A C 1
ATOM 774 O O . GLY A 1 94 ? 1.413 -0.135 15.946 1.00 87.31 94 GLY A O 1
ATOM 775 N N . LEU A 1 95 ? 2.953 1.115 14.886 1.00 90.38 95 LEU A N 1
ATOM 776 C CA . LEU A 1 95 ? 3.300 1.931 16.048 1.00 90.38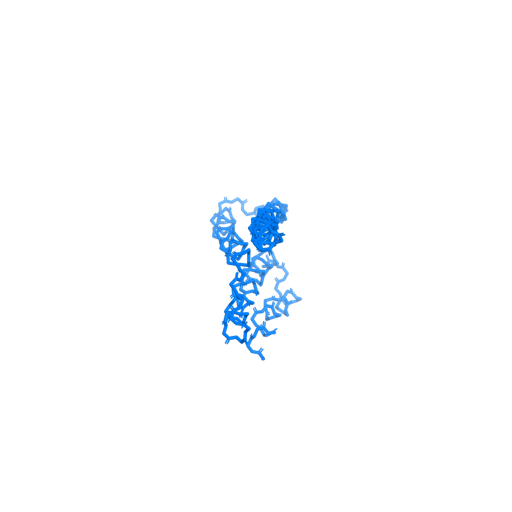 95 LEU A CA 1
ATOM 777 C C . LEU A 1 95 ? 2.108 2.763 16.546 1.00 90.38 95 LEU A C 1
ATOM 779 O O . LEU A 1 95 ? 1.851 2.814 17.747 1.00 90.38 95 LEU A O 1
ATOM 783 N N . VAL A 1 96 ? 1.330 3.359 15.638 1.00 87.62 96 VAL A N 1
ATOM 784 C CA . VAL A 1 96 ? 0.096 4.076 15.999 1.00 87.62 96 VAL A CA 1
ATOM 785 C C . VAL A 1 96 ? -0.927 3.131 16.634 1.00 87.62 96 VAL A C 1
ATOM 787 O O . VAL A 1 96 ? -1.544 3.477 17.642 1.00 87.62 96 VAL A O 1
ATOM 790 N N . GLY A 1 97 ? -1.089 1.926 16.082 1.00 85.38 97 GLY A N 1
ATOM 791 C CA . GLY A 1 97 ? -1.947 0.897 16.671 1.00 85.38 97 GLY A CA 1
ATOM 792 C C . GLY A 1 97 ? -1.489 0.482 18.073 1.00 85.38 97 GLY A C 1
ATOM 793 O O . GLY A 1 97 ? -2.316 0.317 18.969 1.00 85.38 97 GLY A O 1
ATOM 794 N N . TYR A 1 98 ? -0.176 0.364 18.285 1.00 85.06 98 TYR A N 1
ATOM 795 C CA . TYR A 1 98 ? 0.408 0.056 19.589 1.00 85.06 98 TYR A CA 1
ATOM 796 C C . TYR A 1 98 ? 0.104 1.149 20.623 1.00 85.06 98 TYR A C 1
ATOM 798 O O . TYR A 1 98 ? -0.460 0.840 21.672 1.00 85.06 98 TYR A O 1
ATOM 806 N N . PHE A 1 99 ? 0.383 2.419 20.302 1.00 84.38 99 PHE A N 1
ATOM 807 C CA . PHE A 1 99 ? 0.131 3.539 21.218 1.00 84.38 99 PHE A CA 1
ATOM 808 C C . PHE A 1 99 ? -1.349 3.694 21.578 1.00 84.38 99 PHE A C 1
ATOM 810 O O . PHE A 1 99 ? -1.709 3.881 22.740 1.00 84.38 99 PHE A O 1
ATOM 817 N N . LYS A 1 100 ? -2.235 3.525 20.595 1.00 79.81 100 LYS A N 1
ATOM 818 C CA . LYS A 1 100 ? -3.677 3.566 20.837 1.00 79.81 100 LYS A CA 1
ATOM 819 C C . LYS A 1 100 ? -4.129 2.493 21.830 1.00 79.81 100 LYS A C 1
ATOM 821 O O . LYS A 1 100 ? -4.973 2.757 22.685 1.00 79.81 100 LYS A O 1
ATOM 826 N N . ASN A 1 101 ? -3.599 1.279 21.707 1.00 75.44 101 ASN A N 1
ATOM 827 C CA . ASN A 1 101 ? -3.946 0.197 22.622 1.00 75.44 101 ASN A CA 1
ATOM 828 C C . ASN A 1 101 ? -3.369 0.428 24.023 1.00 75.44 101 ASN A C 1
ATOM 830 O O . ASN A 1 101 ? -4.059 0.120 24.991 1.00 75.44 101 ASN A O 1
ATOM 834 N N . SER A 1 102 ? -2.169 1.012 24.148 1.00 73.50 102 SER A N 1
ATOM 835 C CA . SER A 1 102 ? -1.590 1.356 25.456 1.00 73.50 102 SER A CA 1
ATOM 836 C C . SER A 1 102 ? -2.371 2.443 26.204 1.00 73.50 102 SER A C 1
ATOM 838 O O . SER A 1 102 ? -2.507 2.372 27.428 1.00 73.50 102 SER A O 1
ATOM 840 N N . ASP A 1 103 ? -2.943 3.418 25.494 1.00 69.75 103 ASP A N 1
ATOM 841 C CA . ASP A 1 103 ? -3.787 4.451 26.113 1.00 69.75 103 ASP A CA 1
ATOM 842 C C . ASP A 1 103 ? -5.115 3.865 26.629 1.00 69.75 103 ASP A C 1
ATOM 844 O O . ASP A 1 103 ? -5.610 4.218 27.707 1.00 69.75 103 ASP A O 1
ATOM 848 N N . LEU A 1 104 ? -5.685 2.911 25.885 1.00 63.84 104 LEU A N 1
ATOM 849 C CA . LEU A 1 104 ? -6.905 2.201 26.274 1.00 63.84 104 LEU A CA 1
ATOM 850 C C . LEU A 1 104 ? -6.688 1.302 27.502 1.00 63.84 104 LEU A C 1
ATOM 852 O O . LEU A 1 104 ? -7.526 1.288 28.405 1.00 63.84 104 LEU A O 1
ATOM 856 N N . THR A 1 105 ? -5.562 0.589 27.596 1.00 65.19 105 THR A N 1
ATOM 857 C CA . THR A 1 105 ? -5.246 -0.205 28.796 1.00 65.19 105 THR A CA 1
ATOM 858 C C . THR A 1 105 ? -4.988 0.681 30.011 1.00 65.19 105 THR A C 1
ATOM 860 O O . THR A 1 105 ? -5.532 0.404 31.081 1.00 65.19 105 THR A O 1
ATOM 863 N N . THR A 1 106 ? -4.257 1.785 29.852 1.00 68.00 106 THR A N 1
ATOM 864 C CA . THR A 1 106 ? -3.965 2.728 30.949 1.00 68.00 106 THR A CA 1
ATOM 865 C C . THR A 1 106 ? -5.238 3.359 31.526 1.00 68.00 106 THR A C 1
ATOM 867 O O . THR A 1 106 ? -5.426 3.398 32.744 1.00 68.00 106 THR A O 1
ATOM 870 N N . SER A 1 107 ? -6.164 3.793 30.666 1.00 64.81 107 SER A N 1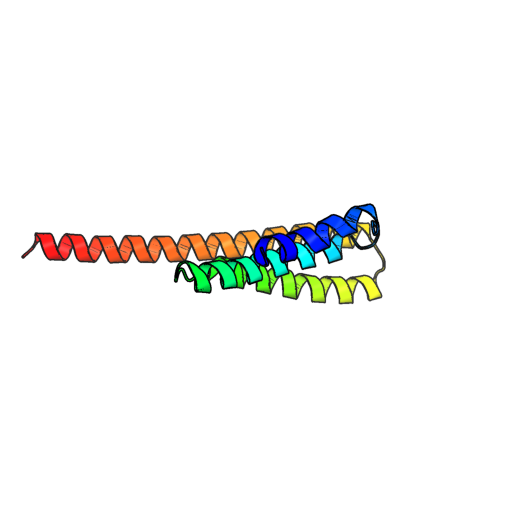
ATOM 871 C CA . SER A 1 107 ? -7.447 4.368 31.102 1.00 64.81 107 SER A CA 1
ATOM 872 C C . SER A 1 107 ? -8.362 3.345 31.792 1.00 64.81 107 SER A C 1
ATOM 874 O O . SER A 1 107 ? -9.011 3.675 32.788 1.00 64.81 107 SER A O 1
ATOM 876 N N . SER A 1 108 ? -8.373 2.089 31.335 1.00 63.22 108 SER A N 1
ATOM 877 C CA . SER A 1 108 ? -9.144 1.010 31.975 1.00 63.22 108 SER A CA 1
ATOM 878 C C . SER A 1 108 ? -8.616 0.617 33.365 1.00 63.22 108 SER A C 1
ATOM 880 O O . SER A 1 108 ? -9.405 0.322 34.270 1.00 63.22 108 SER A O 1
ATOM 882 N N . GLY A 1 109 ? -7.294 0.675 33.571 1.00 60.34 109 GLY A N 1
ATOM 883 C CA . GLY A 1 109 ? -6.657 0.405 34.863 1.00 60.34 109 GLY A CA 1
ATOM 884 C C . GLY A 1 109 ? -7.035 1.440 35.924 1.00 60.34 109 GLY A C 1
ATOM 885 O O . GLY A 1 109 ? -7.446 1.074 37.025 1.00 60.34 109 GLY A O 1
ATOM 886 N N . LEU A 1 110 ? -7.014 2.727 35.561 1.00 62.97 110 LEU A N 1
ATOM 887 C CA . LEU A 1 110 ? -7.415 3.826 36.450 1.00 62.97 110 LEU A CA 1
ATOM 888 C C . LEU A 1 110 ? -8.887 3.743 36.876 1.00 62.97 110 LEU A C 1
ATOM 890 O O . LEU A 1 110 ? -9.218 4.025 38.027 1.00 62.97 110 LEU A O 1
ATOM 894 N N . HIS A 1 111 ? -9.779 3.336 35.970 1.00 57.81 111 HIS A N 1
ATOM 895 C CA . HIS A 1 111 ? -11.197 3.160 36.293 1.00 57.81 111 HIS A CA 1
ATOM 896 C C . HIS A 1 111 ? -11.448 1.972 37.234 1.00 57.81 111 HIS A C 1
ATOM 898 O O . HIS A 1 111 ? -12.332 2.037 38.089 1.00 57.81 111 HIS A O 1
ATOM 904 N N . THR A 1 112 ? -10.658 0.905 37.101 1.00 60.69 112 THR A N 1
ATOM 905 C CA . THR A 1 112 ? -10.777 -0.296 37.940 1.00 60.69 112 THR A CA 1
ATOM 906 C C . THR A 1 112 ? -10.258 -0.056 39.358 1.00 60.69 112 THR A C 1
ATOM 908 O O . THR A 1 112 ? -10.874 -0.524 40.313 1.00 60.69 112 THR A O 1
ATOM 911 N N . GLU A 1 113 ? -9.170 0.701 39.525 1.00 60.25 113 GLU A N 1
ATOM 912 C CA . GLU A 1 113 ? -8.683 1.077 40.860 1.00 60.25 113 GLU A CA 1
ATOM 913 C C . GLU A 1 113 ? -9.645 2.012 41.595 1.00 60.25 113 GLU A C 1
ATOM 915 O O . GLU A 1 113 ? -9.907 1.809 42.779 1.00 60.25 113 GLU A O 1
ATOM 920 N N . ARG A 1 114 ? -10.245 2.986 40.897 1.00 56.34 114 ARG A N 1
ATOM 921 C CA . ARG A 1 114 ? -11.213 3.906 41.515 1.00 56.34 114 ARG A CA 1
ATOM 922 C C . ARG A 1 114 ? -12.431 3.183 42.098 1.00 56.34 114 ARG A C 1
ATOM 924 O O . ARG A 1 114 ? -12.880 3.548 43.175 1.00 56.34 114 ARG A O 1
ATOM 931 N N . ASN A 1 115 ? -12.926 2.149 41.417 1.00 59.28 115 ASN A N 1
ATOM 932 C CA . ASN A 1 115 ? -14.084 1.368 41.865 1.00 59.28 115 ASN A CA 1
ATOM 933 C C . ASN A 1 115 ? -13.769 0.382 43.003 1.00 59.28 115 ASN A C 1
ATOM 935 O O . ASN A 1 115 ? -14.693 -0.160 43.597 1.00 59.28 115 ASN A O 1
ATOM 939 N N . LYS A 1 116 ? -12.491 0.113 43.305 1.00 58.00 116 LYS A N 1
ATOM 940 C CA . LYS A 1 116 ? -12.096 -0.705 44.468 1.00 58.00 116 LYS A CA 1
ATOM 941 C C . LYS A 1 116 ? -11.940 0.111 45.754 1.00 58.00 116 LYS A C 1
ATOM 943 O O . LYS A 1 116 ? -11.828 -0.478 46.823 1.00 58.00 116 LYS A O 1
ATOM 948 N N . LEU A 1 117 ? -11.887 1.437 45.640 1.00 60.06 117 LEU A N 1
ATOM 949 C CA . LEU A 1 117 ? -11.673 2.369 46.750 1.00 60.06 117 LEU A CA 1
ATOM 950 C C . LEU A 1 117 ? -12.974 3.039 47.240 1.00 60.06 117 LEU A C 1
ATOM 952 O O . LEU A 1 117 ? -12.908 3.902 48.114 1.00 60.06 117 LEU A O 1
ATOM 956 N N . SER A 1 118 ? -14.130 2.653 46.688 1.00 50.50 118 SER A N 1
ATOM 957 C CA . SER A 1 118 ? -15.482 3.072 47.097 1.00 50.50 118 SER A CA 1
ATOM 958 C C . SER A 1 118 ? -16.260 1.907 47.687 1.00 50.50 118 SER A C 1
ATOM 960 O O . SER A 1 118 ? -16.951 2.117 48.703 1.00 50.50 118 SER A O 1
#

Foldseek 3Di:
DVLVCQLVVLVVCCVVCVLCVLLSNLRSLLSNLVSVQVVCCVPVVDRLVLSNQLSVQSVVLSVVLVVVCVPPVPSVVSVVSSVVSNVVSNVVSVVVVVVVVVVVVVVVVVVVVVVVVD

Secondary structure (DSSP, 8-state):
-HHHHHHHHHHHHTTT-GGGHHHHHHHHHHHHHHHHHHHHHHHH----HHHHHHHHHHHHHHHHHHHHHHHH--HHHHHHHHHHHHHHHHHHHHHHHHHHHHHHHHHHHHHHHHHH--